Protein AF-A0AAN4WQL7-F1 (afdb_monomer_lite)

Secondary structure (DSSP, 8-state):
---------S-PPPPGGGSPPPPSSHHHHHHHHHHHHHHHHHTTPPPPPPPPPPS---SS-TTSSSHHHHHHHHHHHHHHHHHHHHHHHHHTS----------------

Structure (mmCIF, N/CA/C/O backbone):
data_AF-A0AAN4WQL7-F1
#
_entry.id   AF-A0AAN4WQL7-F1
#
loop_
_atom_site.group_PDB
_atom_site.id
_atom_site.type_symbol
_atom_site.label_atom_id
_atom_site.label_alt_id
_atom_site.label_comp_id
_atom_site.label_asym_id
_atom_site.label_entity_id
_atom_site.label_seq_id
_atom_site.pdbx_PDB_ins_code
_atom_site.Cartn_x
_atom_site.Cartn_y
_atom_site.Cartn_z
_atom_site.occupancy
_atom_site.B_iso_or_equiv
_atom_site.auth_seq_id
_atom_site.auth_comp_id
_atom_site.auth_asym_id
_atom_site.auth_atom_id
_atom_site.pdbx_PDB_model_num
ATOM 1 N N . MET A 1 1 ? -17.513 -22.811 2.251 1.00 51.91 1 MET A N 1
ATOM 2 C CA . MET A 1 1 ? -16.105 -22.614 2.660 1.00 51.91 1 MET A CA 1
ATOM 3 C C . MET A 1 1 ? -15.939 -21.161 3.072 1.00 51.91 1 MET A C 1
ATOM 5 O O . MET A 1 1 ? -15.367 -20.360 2.349 1.00 51.91 1 MET A O 1
ATOM 9 N N . THR A 1 2 ? -16.569 -20.814 4.190 1.00 34.72 2 THR A N 1
ATOM 10 C CA . THR A 1 2 ? -16.637 -19.460 4.743 1.00 34.72 2 THR A CA 1
ATOM 11 C C . THR A 1 2 ? -15.378 -19.256 5.574 1.00 34.72 2 THR A C 1
ATOM 13 O O . THR A 1 2 ? -15.124 -20.037 6.486 1.00 34.72 2 THR A O 1
ATOM 16 N N . GLN A 1 3 ? -14.549 -18.280 5.214 1.00 44.94 3 GLN A N 1
ATOM 17 C CA . GLN A 1 3 ? -13.332 -17.974 5.953 1.00 44.94 3 GLN A CA 1
ATOM 18 C C . GLN A 1 3 ? -13.714 -17.295 7.268 1.00 44.94 3 GLN A C 1
ATOM 20 O O . GLN A 1 3 ? -14.193 -16.163 7.280 1.00 44.94 3 GLN A O 1
ATOM 25 N N . GLU A 1 4 ? -13.549 -18.025 8.366 1.00 39.28 4 GLU A N 1
ATOM 26 C CA . GLU A 1 4 ? -13.819 -17.536 9.709 1.00 39.28 4 GLU A CA 1
ATOM 27 C C . GLU A 1 4 ? -12.794 -16.458 10.067 1.00 39.28 4 GLU A C 1
ATOM 29 O O . GLU A 1 4 ? -11.587 -16.698 10.154 1.00 39.28 4 GLU A O 1
ATOM 34 N N . ALA A 1 5 ? -13.306 -15.239 10.222 1.00 47.25 5 ALA A N 1
ATOM 35 C CA . ALA A 1 5 ? -12.589 -14.084 10.716 1.00 47.25 5 ALA A CA 1
ATOM 36 C C . ALA A 1 5 ? -12.092 -14.374 12.137 1.00 47.25 5 ALA A C 1
ATOM 38 O O . ALA A 1 5 ? -12.825 -14.234 13.115 1.00 47.25 5 ALA A O 1
ATOM 39 N N . ALA A 1 6 ? -10.830 -14.782 12.253 1.00 42.22 6 ALA A N 1
ATOM 40 C CA . ALA A 1 6 ? -10.137 -14.803 13.526 1.00 42.22 6 ALA A CA 1
ATOM 41 C C . ALA A 1 6 ? -9.968 -13.353 13.994 1.00 42.22 6 ALA A C 1
ATOM 43 O O . ALA A 1 6 ? -9.012 -12.669 13.624 1.00 42.22 6 ALA A O 1
ATOM 44 N N . ALA A 1 7 ? -10.925 -12.893 14.799 1.00 41.88 7 ALA 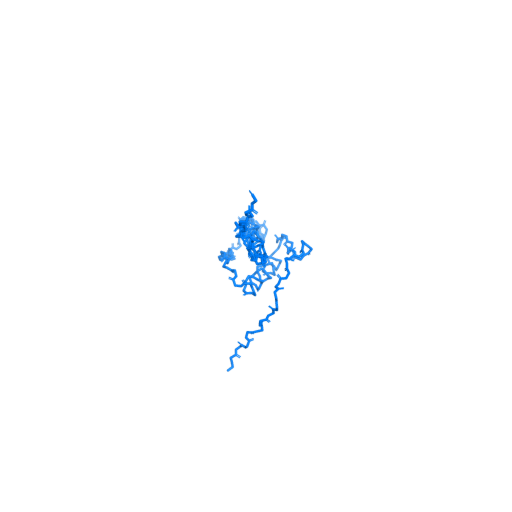A N 1
ATOM 45 C CA . ALA A 1 7 ? -10.808 -11.714 15.637 1.00 41.88 7 ALA A CA 1
ATOM 46 C C . ALA A 1 7 ? -9.615 -11.917 16.582 1.00 41.88 7 ALA A C 1
ATOM 48 O O . ALA A 1 7 ? -9.736 -12.435 17.692 1.00 41.88 7 ALA A O 1
ATOM 49 N N . ARG A 1 8 ? -8.420 -11.574 16.097 1.00 46.81 8 ARG A N 1
ATOM 50 C CA . ARG A 1 8 ? -7.216 -11.479 16.916 1.00 46.81 8 ARG A CA 1
ATOM 51 C C . ARG A 1 8 ? -7.426 -10.256 17.813 1.00 46.81 8 ARG A C 1
ATOM 53 O O . ARG A 1 8 ? -7.782 -9.199 17.303 1.00 46.81 8 ARG A O 1
ATOM 60 N N . GLY A 1 9 ? -7.296 -10.450 19.128 1.00 47.59 9 GLY A N 1
ATOM 61 C CA . GLY A 1 9 ? -7.600 -9.462 20.175 1.00 47.59 9 GLY A CA 1
ATOM 62 C C . GLY A 1 9 ? -6.911 -8.099 20.003 1.00 47.59 9 GLY A C 1
ATOM 63 O O . GLY A 1 9 ? -6.140 -7.923 19.060 1.00 47.59 9 GLY A O 1
ATOM 64 N N . PRO A 1 10 ? -7.174 -7.126 20.902 1.00 51.09 10 PRO A N 1
ATOM 65 C CA . PRO A 1 10 ? -6.754 -5.737 20.724 1.00 51.09 10 PRO A CA 1
ATOM 66 C C . PRO A 1 10 ? -5.257 -5.673 20.430 1.00 51.09 10 PRO A C 1
ATOM 68 O O . PRO A 1 10 ? -4.413 -5.984 21.271 1.00 51.09 10 PRO A O 1
ATOM 71 N N . ALA A 1 11 ? -4.955 -5.346 19.174 1.00 52.34 11 ALA A N 1
ATOM 72 C CA . ALA A 1 11 ? -3.610 -5.342 18.650 1.00 52.34 11 ALA A CA 1
ATOM 73 C C . ALA A 1 11 ? -2.830 -4.239 19.361 1.00 52.34 11 ALA A C 1
ATOM 75 O O . ALA A 1 11 ? -3.073 -3.054 19.136 1.00 52.34 11 ALA A O 1
ATOM 76 N N . ALA A 1 12 ? -1.888 -4.641 20.211 1.00 52.50 12 ALA A N 1
ATOM 77 C CA . ALA A 1 12 ? -0.908 -3.740 20.791 1.00 52.50 12 ALA A CA 1
ATOM 78 C C . ALA A 1 12 ? -0.252 -2.873 19.688 1.00 52.50 12 ALA A C 1
ATOM 80 O O . ALA A 1 12 ? -0.140 -3.314 18.528 1.00 52.50 12 ALA A O 1
ATOM 81 N N . PRO A 1 13 ? 0.174 -1.634 20.005 1.00 53.84 13 PRO A N 1
ATOM 82 C CA . PRO A 1 13 ? 0.938 -0.815 19.068 1.00 53.84 13 PRO A CA 1
ATOM 83 C C . PRO A 1 13 ? 2.118 -1.629 18.525 1.00 53.84 13 PRO A C 1
ATOM 85 O O . PRO A 1 13 ? 2.739 -2.397 19.259 1.00 53.84 13 PRO A O 1
ATOM 88 N N . LEU A 1 14 ? 2.374 -1.523 17.216 1.00 52.84 14 LEU A N 1
ATOM 89 C CA . LEU A 1 14 ? 3.443 -2.302 16.592 1.00 52.84 14 LEU A CA 1
ATOM 90 C C . LEU A 1 14 ? 4.771 -1.906 17.251 1.00 52.84 14 LEU A C 1
ATOM 92 O O . LEU A 1 14 ? 5.093 -0.713 17.250 1.00 52.84 14 LEU A O 1
ATOM 96 N N . PRO A 1 15 ? 5.553 -2.853 17.797 1.00 56.31 15 PRO A N 1
ATOM 97 C CA . PRO A 1 15 ? 6.912 -2.539 18.201 1.00 56.31 15 PRO A CA 1
ATOM 98 C C . PRO A 1 15 ? 7.686 -2.094 16.957 1.00 56.31 15 PRO A C 1
ATOM 100 O O . PRO A 1 15 ? 7.542 -2.681 15.882 1.00 56.31 15 PRO A O 1
ATOM 103 N N . PHE A 1 16 ? 8.526 -1.065 17.092 1.00 52.94 16 PHE A N 1
ATOM 104 C CA . PHE A 1 16 ? 9.320 -0.528 15.977 1.00 52.94 16 PHE A CA 1
ATOM 105 C C . PHE A 1 16 ? 10.177 -1.606 15.277 1.00 52.94 16 PHE A C 1
ATOM 107 O O . PHE A 1 16 ? 10.513 -1.462 14.105 1.00 52.94 16 PHE A O 1
ATOM 114 N N . ALA A 1 17 ? 10.496 -2.694 15.990 1.00 52.22 17 ALA A N 1
ATOM 115 C CA . ALA A 1 17 ? 11.270 -3.835 15.511 1.00 52.22 17 ALA A CA 1
ATOM 116 C C . ALA A 1 17 ? 10.580 -4.642 14.394 1.00 52.22 17 ALA A C 1
ATOM 118 O O . ALA A 1 17 ?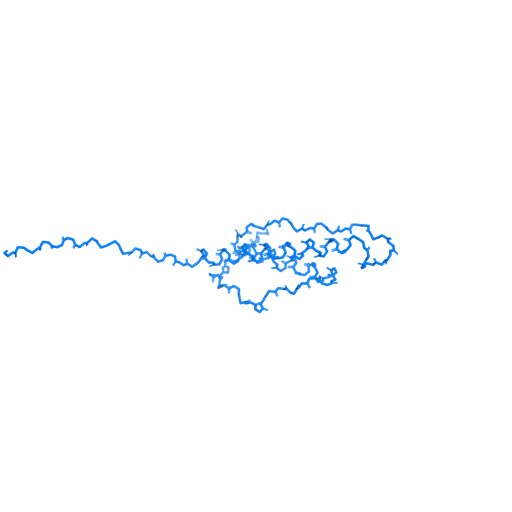 11.248 -5.358 13.659 1.00 52.22 17 ALA A O 1
ATOM 119 N N . GLU A 1 18 ? 9.261 -4.510 14.238 1.00 62.94 18 GLU A N 1
ATOM 120 C CA . GLU A 1 18 ? 8.472 -5.277 13.269 1.00 62.94 18 GLU A CA 1
ATOM 121 C C . GLU A 1 18 ? 8.194 -4.484 11.970 1.00 62.94 18 GLU A C 1
ATOM 123 O O . GLU A 1 18 ? 7.420 -4.892 11.096 1.00 62.94 18 GLU A O 1
ATOM 128 N N . VAL A 1 19 ? 8.785 -3.298 11.833 1.00 67.00 19 VAL A N 1
ATOM 129 C CA . VAL A 1 19 ? 8.646 -2.488 10.626 1.00 67.00 19 VAL A CA 1
ATOM 130 C C . VAL A 1 19 ? 9.466 -3.143 9.506 1.00 67.00 19 VAL A C 1
ATOM 132 O O . VAL A 1 19 ? 10.689 -3.220 9.634 1.00 67.00 19 VAL A O 1
ATOM 135 N N . PRO A 1 20 ? 8.842 -3.604 8.403 1.00 71.88 20 PRO A N 1
ATOM 136 C CA . PRO A 1 20 ? 9.591 -4.217 7.316 1.00 71.88 20 PRO A CA 1
ATOM 137 C C . PRO A 1 20 ? 10.600 -3.217 6.744 1.00 71.88 20 PRO A C 1
ATOM 139 O O . PRO A 1 20 ? 10.302 -2.024 6.580 1.00 71.88 20 PRO A O 1
ATOM 142 N N . ALA A 1 21 ? 11.806 -3.722 6.486 1.00 74.81 21 ALA A N 1
ATOM 143 C CA . ALA A 1 21 ? 12.912 -2.957 5.936 1.00 74.81 21 ALA A CA 1
ATOM 144 C C . ALA A 1 21 ? 12.531 -2.323 4.587 1.00 74.81 21 ALA A C 1
ATOM 146 O O . ALA A 1 21 ? 11.651 -2.835 3.888 1.00 74.81 21 ALA A O 1
ATOM 147 N N . PRO A 1 22 ? 13.172 -1.203 4.219 1.00 70.12 22 PRO A N 1
ATOM 148 C CA . PRO A 1 22 ? 12.991 -0.628 2.900 1.00 70.12 22 PRO A CA 1
ATOM 149 C C . PRO A 1 22 ? 13.336 -1.638 1.804 1.00 70.12 22 PRO A C 1
ATOM 151 O O . PRO A 1 22 ? 14.326 -2.361 1.906 1.00 70.12 22 PRO A O 1
ATOM 154 N N . ALA A 1 23 ? 12.513 -1.688 0.762 1.00 71.94 23 ALA A N 1
ATOM 155 C CA . ALA A 1 23 ? 12.708 -2.633 -0.324 1.00 71.94 23 ALA A CA 1
ATOM 156 C C . ALA A 1 23 ? 13.929 -2.250 -1.172 1.00 71.94 23 ALA A C 1
ATOM 158 O O . ALA A 1 23 ? 13.944 -1.182 -1.781 1.00 71.94 23 ALA A O 1
ATOM 159 N N . ALA A 1 24 ? 14.935 -3.126 -1.207 1.00 70.75 24 ALA A N 1
ATOM 160 C CA . ALA A 1 24 ? 16.118 -2.993 -2.064 1.00 70.75 24 ALA A CA 1
ATOM 161 C C . ALA A 1 24 ? 16.019 -3.845 -3.346 1.00 70.75 24 ALA A C 1
ATOM 163 O O . ALA A 1 24 ? 16.812 -3.684 -4.270 1.00 70.75 24 ALA A O 1
ATOM 164 N N . ASP A 1 25 ? 15.042 -4.750 -3.394 1.00 77.31 25 ASP A N 1
ATOM 165 C CA . ASP A 1 25 ? 14.792 -5.686 -4.480 1.00 77.31 25 ASP A CA 1
ATOM 166 C C . ASP A 1 25 ? 13.293 -6.011 -4.573 1.00 77.31 25 ASP A C 1
ATOM 168 O O . ASP A 1 25 ? 12.500 -5.722 -3.671 1.00 77.31 25 ASP A O 1
ATOM 172 N N . LEU A 1 26 ? 12.891 -6.607 -5.693 1.00 79.31 26 LEU A N 1
ATOM 173 C CA . LEU A 1 26 ? 11.497 -6.925 -5.989 1.00 79.31 26 LEU A CA 1
ATOM 174 C C . LEU A 1 26 ? 10.879 -7.959 -5.023 1.00 79.31 26 LEU A C 1
ATOM 176 O O . LEU A 1 26 ? 9.774 -7.704 -4.535 1.00 79.31 26 LEU A O 1
ATOM 180 N N . PRO A 1 27 ? 11.540 -9.087 -4.692 1.00 82.56 27 PRO A N 1
ATOM 181 C CA . PRO A 1 27 ? 11.078 -9.974 -3.623 1.00 82.56 27 PRO A CA 1
ATOM 182 C C . PRO A 1 27 ? 10.858 -9.253 -2.285 1.00 82.56 27 PRO A C 1
ATOM 184 O O . PRO A 1 27 ? 9.808 -9.429 -1.662 1.00 82.56 27 PRO A O 1
ATOM 187 N N . GLY A 1 28 ? 11.796 -8.396 -1.877 1.00 83.62 28 GLY A N 1
ATOM 188 C CA . GLY A 1 28 ? 11.694 -7.574 -0.674 1.00 83.62 28 GLY A CA 1
ATOM 189 C C . GLY A 1 28 ? 10.514 -6.601 -0.717 1.00 83.62 28 GLY A C 1
ATOM 190 O O . GLY A 1 28 ? 9.760 -6.509 0.252 1.00 83.62 28 GLY A O 1
ATOM 191 N N . ALA A 1 29 ? 10.286 -5.933 -1.854 1.00 85.31 29 ALA A N 1
ATOM 192 C CA . ALA A 1 29 ? 9.143 -5.038 -2.056 1.00 85.31 29 ALA A CA 1
ATOM 193 C C . ALA A 1 29 ? 7.807 -5.770 -1.900 1.00 85.31 29 ALA A C 1
ATOM 195 O O . ALA A 1 29 ? 6.929 -5.317 -1.166 1.00 85.31 29 ALA A O 1
ATOM 196 N N . ARG A 1 30 ? 7.673 -6.941 -2.533 1.00 86.31 30 ARG A N 1
ATOM 197 C CA . ARG A 1 30 ? 6.467 -7.773 -2.439 1.00 86.31 30 ARG A CA 1
ATOM 198 C C . ARG A 1 30 ? 6.206 -8.237 -1.009 1.00 86.31 30 ARG A C 1
ATOM 200 O O . ARG A 1 30 ? 5.080 -8.118 -0.530 1.00 86.31 30 ARG A O 1
ATOM 207 N N . ALA A 1 31 ? 7.239 -8.727 -0.321 1.00 87.69 31 ALA A N 1
ATOM 208 C CA . ALA A 1 31 ? 7.125 -9.172 1.066 1.00 87.69 31 ALA A CA 1
ATOM 209 C C . ALA A 1 31 ? 6.721 -8.019 2.000 1.00 87.69 31 ALA A C 1
ATOM 211 O O . ALA A 1 31 ? 5.847 -8.180 2.857 1.00 87.69 31 ALA A O 1
ATOM 212 N N . MET A 1 32 ? 7.307 -6.836 1.797 1.00 89.69 32 MET A N 1
ATOM 213 C CA . MET A 1 32 ? 6.965 -5.618 2.529 1.00 89.69 32 MET A CA 1
ATOM 214 C C . MET A 1 32 ? 5.497 -5.222 2.320 1.00 89.69 32 MET A C 1
ATOM 216 O O . MET A 1 32 ? 4.795 -4.956 3.298 1.00 89.69 32 MET A O 1
ATOM 220 N N . PHE A 1 33 ? 5.020 -5.203 1.070 1.00 89.50 33 PHE A N 1
ATOM 221 C CA . PHE A 1 33 ? 3.628 -4.878 0.752 1.00 89.50 33 PHE A CA 1
ATOM 222 C C . PHE A 1 33 ? 2.654 -5.868 1.382 1.00 89.50 33 PHE A C 1
ATOM 224 O O . PHE A 1 33 ? 1.726 -5.440 2.067 1.00 89.50 33 PHE A O 1
ATOM 231 N N . ALA A 1 34 ? 2.888 -7.172 1.210 1.00 89.06 34 ALA A N 1
ATOM 232 C CA . ALA A 1 34 ? 2.043 -8.215 1.785 1.00 89.06 34 ALA A CA 1
ATOM 233 C C . ALA A 1 34 ? 1.928 -8.063 3.308 1.00 89.06 34 ALA A C 1
ATOM 235 O O . ALA A 1 34 ? 0.825 -7.983 3.844 1.00 89.06 34 ALA A O 1
ATOM 236 N N . THR A 1 35 ? 3.064 -7.886 3.988 1.00 89.00 35 THR A N 1
ATOM 237 C CA . THR A 1 35 ? 3.113 -7.711 5.446 1.00 89.00 35 THR A CA 1
ATOM 238 C C . THR A 1 35 ? 2.289 -6.506 5.918 1.00 89.00 35 THR A C 1
ATOM 240 O O . THR A 1 35 ? 1.567 -6.586 6.913 1.00 89.00 35 THR A O 1
ATOM 243 N N . LEU A 1 36 ? 2.387 -5.366 5.227 1.00 88.25 36 LEU A N 1
ATOM 244 C CA . LEU A 1 36 ? 1.655 -4.153 5.603 1.00 88.25 36 LEU A CA 1
ATOM 245 C C . LEU A 1 36 ? 0.156 -4.256 5.296 1.00 88.25 36 LEU A C 1
ATOM 247 O O . LEU A 1 36 ? -0.657 -3.831 6.119 1.00 88.25 36 LEU A O 1
ATOM 251 N N . ILE A 1 37 ? -0.214 -4.869 4.169 1.00 89.12 37 ILE A N 1
ATOM 252 C CA . ILE A 1 37 ? -1.612 -5.111 3.789 1.00 89.12 37 ILE A CA 1
ATOM 253 C C . ILE A 1 37 ? -2.287 -6.060 4.781 1.00 89.12 37 ILE A C 1
ATOM 255 O O . ILE A 1 37 ? -3.374 -5.754 5.267 1.00 89.12 37 ILE A O 1
ATOM 259 N N . GLU A 1 38 ? -1.643 -7.171 5.141 1.00 87.88 38 GLU A N 1
ATOM 260 C CA . GLU A 1 38 ? -2.176 -8.123 6.123 1.00 87.88 38 GLU A CA 1
ATOM 261 C C . GLU A 1 38 ? -2.434 -7.456 7.479 1.00 87.88 38 GLU A C 1
ATOM 263 O O . GLU A 1 38 ? -3.469 -7.678 8.113 1.00 87.88 38 GLU A O 1
ATOM 268 N N . ARG A 1 39 ? -1.522 -6.584 7.921 1.00 84.88 39 ARG A N 1
ATOM 269 C CA . ARG A 1 39 ? -1.674 -5.845 9.182 1.00 84.88 39 ARG A CA 1
ATOM 270 C C . ARG A 1 39 ? -2.785 -4.814 9.128 1.00 84.88 39 ARG A C 1
ATOM 272 O O . ARG A 1 39 ? -3.518 -4.666 10.104 1.00 84.88 39 ARG A O 1
ATOM 279 N N . ALA A 1 40 ? -2.906 -4.105 8.014 1.00 87.25 40 ALA A N 1
ATOM 280 C CA . ALA A 1 40 ? -3.991 -3.162 7.816 1.00 87.25 40 ALA A CA 1
ATOM 281 C C . ALA A 1 40 ? -5.345 -3.870 7.795 1.00 87.25 40 ALA A C 1
ATOM 283 O O . ALA A 1 40 ? -6.256 -3.437 8.496 1.00 87.25 40 ALA A O 1
ATOM 284 N N . ALA A 1 41 ? -5.445 -5.011 7.109 1.00 86.44 41 ALA A N 1
ATOM 285 C CA . ALA A 1 41 ? -6.640 -5.846 7.112 1.00 86.44 41 ALA A CA 1
ATOM 286 C C . ALA A 1 41 ? -6.996 -6.323 8.530 1.00 86.44 41 ALA A C 1
ATOM 288 O O . ALA A 1 41 ? -8.143 -6.190 8.951 1.00 86.44 41 ALA A O 1
ATOM 289 N N . ALA A 1 42 ? -6.010 -6.782 9.310 1.00 84.19 42 ALA A N 1
ATOM 290 C CA . ALA A 1 42 ? -6.218 -7.206 10.697 1.00 84.19 42 ALA A CA 1
ATOM 291 C C . ALA A 1 42 ? -6.713 -6.079 11.623 1.00 84.19 42 ALA A C 1
ATOM 293 O O . ALA A 1 42 ? -7.310 -6.353 12.661 1.00 84.19 42 ALA A O 1
ATOM 294 N N . ARG A 1 43 ? -6.457 -4.817 11.264 1.00 81.94 43 ARG A N 1
ATOM 295 C CA . ARG A 1 43 ? -6.849 -3.623 12.029 1.00 81.94 43 ARG A CA 1
ATOM 296 C C . ARG A 1 43 ? -7.997 -2.845 11.382 1.00 81.94 43 ARG A C 1
ATOM 298 O O . ARG A 1 43 ? -8.336 -1.775 11.875 1.00 81.94 43 ARG A O 1
ATOM 305 N N . ALA A 1 44 ? -8.557 -3.355 10.282 1.00 86.75 44 ALA A N 1
ATOM 306 C CA . ALA A 1 44 ? -9.531 -2.660 9.441 1.00 86.75 44 ALA A CA 1
ATOM 307 C C . ALA A 1 44 ? -9.099 -1.229 9.040 1.00 86.75 44 ALA A C 1
ATOM 309 O O . ALA A 1 44 ? -9.921 -0.320 8.939 1.00 86.75 44 ALA A O 1
ATOM 310 N N . VAL A 1 45 ? -7.799 -1.023 8.810 1.00 86.25 45 VAL A N 1
ATOM 311 C CA . VAL A 1 45 ? -7.232 0.256 8.363 1.00 86.25 45 VAL A CA 1
ATOM 312 C C . VAL A 1 45 ? -7.238 0.297 6.841 1.00 86.25 45 VAL A C 1
ATOM 314 O O . VAL A 1 45 ? -6.725 -0.609 6.186 1.00 86.25 45 VAL A O 1
ATOM 317 N N . ALA A 1 46 ? -7.789 1.362 6.266 1.00 87.38 46 ALA A N 1
ATOM 318 C CA . ALA A 1 46 ? -7.712 1.590 4.831 1.00 87.38 46 ALA A CA 1
ATOM 319 C C . ALA A 1 46 ? -6.314 2.108 4.458 1.00 87.38 46 ALA A C 1
ATOM 321 O O . ALA A 1 46 ? -5.914 3.187 4.892 1.00 87.38 46 ALA A O 1
ATOM 322 N N . LEU A 1 47 ? -5.581 1.346 3.644 1.00 86.75 47 LEU A N 1
ATOM 323 C CA . LEU A 1 47 ? -4.323 1.786 3.039 1.00 86.75 47 LEU A CA 1
ATOM 324 C C . LEU A 1 47 ? -4.549 2.243 1.600 1.00 86.75 47 LEU A C 1
ATOM 326 O O . LEU A 1 47 ? -5.436 1.738 0.906 1.00 86.75 47 LEU A O 1
ATOM 330 N N . ARG A 1 48 ? -3.697 3.155 1.119 1.00 87.62 48 ARG A N 1
ATOM 331 C CA . ARG A 1 48 ? -3.616 3.442 -0.318 1.00 87.62 48 ARG A CA 1
ATOM 332 C C . ARG A 1 48 ? -3.225 2.174 -1.089 1.00 87.62 48 ARG A C 1
ATOM 334 O O . ARG A 1 48 ? -2.500 1.338 -0.544 1.00 87.62 48 ARG A O 1
ATOM 341 N N . PRO A 1 49 ? -3.663 2.014 -2.348 1.00 84.44 49 PRO A N 1
ATOM 342 C CA . PRO A 1 49 ? -3.219 0.896 -3.169 1.00 84.44 49 PRO A CA 1
ATOM 343 C C . PRO A 1 49 ? -1.688 0.936 -3.337 1.00 84.44 49 PRO A C 1
ATOM 345 O O . PRO A 1 49 ? -1.134 2.026 -3.520 1.00 84.44 49 PRO A O 1
ATOM 348 N N . PRO A 1 50 ? -0.993 -0.214 -3.250 1.00 86.12 50 PRO A N 1
ATOM 349 C CA . PRO A 1 50 ? 0.447 -0.267 -3.465 1.00 86.12 50 PRO A CA 1
ATOM 350 C C . PRO A 1 50 ? 0.792 0.119 -4.913 1.00 86.12 50 PRO A C 1
ATOM 352 O O . PRO A 1 50 ? -0.030 -0.079 -5.816 1.00 86.12 50 PRO A O 1
ATOM 355 N N . PRO A 1 51 ? 1.996 0.664 -5.160 1.00 83.94 51 PRO A N 1
ATOM 356 C CA . PRO A 1 51 ? 2.432 0.985 -6.513 1.00 83.94 51 PRO A CA 1
ATOM 357 C C . PRO A 1 51 ? 2.476 -0.282 -7.375 1.00 83.94 51 PRO A C 1
ATOM 359 O O . PRO A 1 51 ? 2.964 -1.327 -6.942 1.00 83.94 51 PRO A O 1
ATOM 362 N N . ALA A 1 52 ? 1.957 -0.186 -8.602 1.00 79.69 52 ALA A N 1
ATOM 363 C CA . ALA A 1 52 ? 1.966 -1.295 -9.546 1.00 79.69 52 ALA A CA 1
ATOM 364 C C . ALA A 1 52 ? 3.399 -1.627 -9.979 1.00 79.69 52 ALA A C 1
ATOM 366 O O . ALA A 1 52 ? 4.209 -0.732 -10.234 1.00 79.69 52 ALA A O 1
ATOM 367 N N . GLU A 1 53 ? 3.700 -2.920 -10.081 1.00 80.00 53 GLU A N 1
ATOM 368 C CA . GLU A 1 53 ? 5.003 -3.370 -10.555 1.00 80.00 53 GLU A CA 1
ATOM 369 C C . GLU A 1 53 ? 5.194 -2.992 -12.027 1.00 80.00 53 GLU A C 1
ATOM 371 O O . GLU A 1 53 ? 4.309 -3.245 -12.853 1.00 80.00 53 GLU A O 1
ATOM 376 N N . PRO A 1 54 ? 6.340 -2.398 -12.390 1.00 72.62 54 PRO A N 1
ATOM 377 C CA . PRO A 1 54 ? 6.597 -2.057 -13.773 1.00 72.62 54 PRO A CA 1
ATOM 378 C C . PRO A 1 54 ? 6.773 -3.327 -14.612 1.00 72.62 54 PRO A C 1
ATOM 380 O O . PRO A 1 54 ? 7.569 -4.208 -14.295 1.00 72.62 54 PRO A O 1
ATOM 383 N N . THR A 1 55 ? 6.045 -3.408 -15.723 1.00 70.12 55 THR A N 1
ATOM 384 C CA . THR A 1 55 ? 6.044 -4.576 -16.620 1.00 70.12 55 THR A CA 1
ATOM 385 C C . THR A 1 55 ? 7.176 -4.561 -17.648 1.00 70.12 55 THR A C 1
ATOM 387 O O . THR A 1 55 ? 7.434 -5.570 -18.300 1.00 70.12 55 THR A O 1
ATOM 390 N N . THR A 1 56 ? 7.872 -3.433 -17.805 1.00 65.62 56 THR A N 1
ATOM 391 C CA . THR A 1 56 ? 8.953 -3.259 -18.780 1.00 65.62 56 THR A CA 1
ATOM 392 C C . THR A 1 56 ? 10.269 -2.952 -18.081 1.00 65.62 56 THR A C 1
ATOM 394 O O . THR A 1 56 ? 10.482 -1.842 -17.602 1.00 65.62 56 THR A O 1
ATOM 397 N N . CYS A 1 57 ? 11.191 -3.912 -18.071 1.00 65.38 57 CYS A N 1
ATOM 398 C CA . CYS A 1 57 ? 12.589 -3.638 -17.759 1.00 65.38 57 CYS A CA 1
ATOM 399 C C . CYS A 1 57 ? 13.246 -2.991 -18.988 1.00 65.38 57 CYS A C 1
ATOM 401 O O . CYS A 1 57 ? 13.237 -3.569 -20.071 1.00 65.38 57 CYS A O 1
ATOM 403 N N . CYS A 1 58 ? 13.840 -1.807 -18.839 1.00 61.62 58 CYS A N 1
ATOM 404 C CA . CYS A 1 58 ? 14.426 -1.019 -19.935 1.00 61.62 58 CYS A CA 1
ATOM 405 C C . CYS A 1 58 ? 15.714 -1.627 -20.538 1.00 61.62 58 CYS A C 1
ATOM 407 O O . CYS A 1 58 ? 16.498 -0.918 -21.166 1.00 61.62 58 CYS A O 1
ATOM 409 N N . GLY A 1 59 ? 15.993 -2.912 -20.295 1.00 58.03 59 GLY A N 1
ATOM 410 C CA . GLY A 1 59 ? 17.165 -3.633 -20.804 1.00 58.03 59 GLY A CA 1
ATOM 411 C C . GLY A 1 59 ? 18.509 -3.212 -20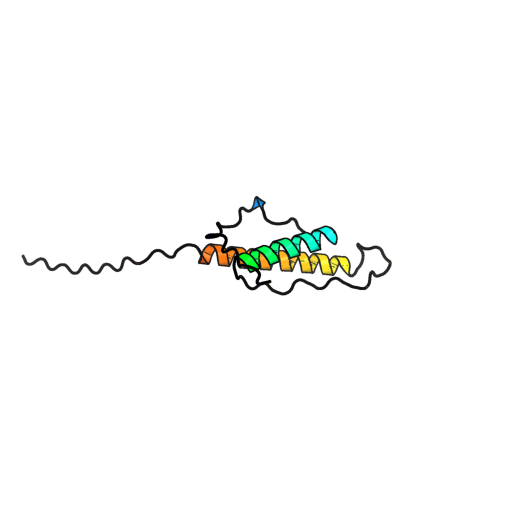.196 1.00 58.03 59 GLY A C 1
ATOM 412 O O . GLY A 1 59 ? 19.512 -3.873 -20.432 1.00 58.03 59 GLY A O 1
ATOM 413 N N . ARG A 1 60 ? 18.548 -2.156 -19.371 1.00 59.44 60 ARG A N 1
ATOM 414 C CA . ARG A 1 60 ? 19.755 -1.642 -18.693 1.00 59.44 60 ARG A CA 1
ATOM 415 C C . ARG A 1 60 ? 20.063 -2.336 -17.355 1.00 59.44 60 ARG A C 1
ATOM 417 O O . ARG A 1 60 ? 20.921 -1.880 -16.609 1.00 59.44 60 ARG A O 1
ATOM 424 N N . GLY A 1 61 ? 19.358 -3.432 -17.072 1.00 58.41 61 GLY A N 1
ATOM 425 C CA . GLY A 1 61 ? 19.361 -4.155 -15.802 1.00 58.41 61 GLY A CA 1
ATOM 426 C C . GLY A 1 61 ? 18.100 -3.885 -14.977 1.00 58.41 61 GLY A C 1
ATOM 427 O O . GLY A 1 61 ? 17.471 -2.833 -15.099 1.00 58.41 61 GLY A O 1
ATOM 428 N N . CYS A 1 62 ? 17.739 -4.829 -14.104 1.00 60.34 62 CYS A N 1
ATOM 429 C CA . CYS A 1 62 ? 16.590 -4.716 -13.192 1.00 60.34 62 CYS A CA 1
ATOM 430 C C . CYS A 1 62 ? 16.750 -3.614 -12.125 1.00 60.34 62 CYS A C 1
ATOM 432 O O . CYS A 1 62 ? 15.854 -3.416 -11.319 1.00 60.34 62 CYS A O 1
ATOM 434 N N . ASN A 1 63 ? 17.870 -2.887 -12.146 1.00 57.75 63 ASN A N 1
ATOM 435 C CA . ASN A 1 63 ? 18.187 -1.774 -11.251 1.00 57.75 63 ASN A CA 1
ATOM 436 C C . ASN A 1 63 ? 18.343 -0.4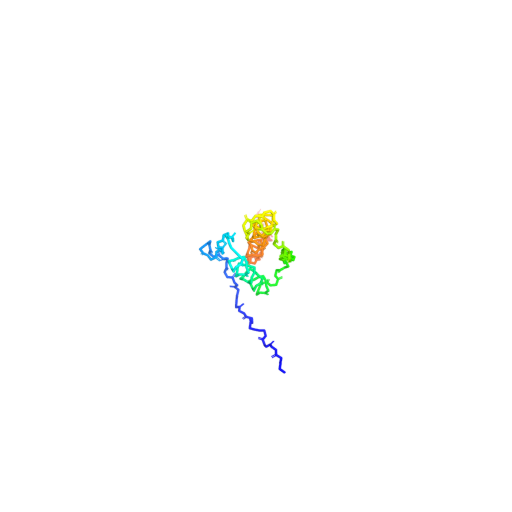45 -12.026 1.00 57.75 63 ASN A C 1
ATOM 438 O O . ASN A 1 63 ? 19.045 0.454 -11.587 1.00 57.75 63 ASN A O 1
ATOM 442 N N . GLY A 1 64 ? 17.755 -0.330 -13.230 1.00 61.25 64 GLY A N 1
ATOM 443 C CA . GLY A 1 64 ? 17.929 0.837 -14.103 1.00 61.25 64 GLY A CA 1
ATOM 444 C C . GLY A 1 64 ? 16.632 1.376 -14.714 1.00 61.25 64 GLY A C 1
ATOM 445 O O . GLY A 1 64 ? 16.022 0.728 -15.563 1.00 61.25 64 GLY A O 1
ATOM 446 N N . CYS A 1 65 ? 16.297 2.617 -14.344 1.00 70.81 65 CYS A N 1
ATOM 447 C CA . CYS A 1 65 ? 15.307 3.569 -14.888 1.00 70.81 65 CYS A CA 1
ATOM 448 C C . CYS A 1 65 ? 13.839 3.495 -14.423 1.00 70.81 65 CYS A C 1
ATOM 450 O O . CYS A 1 65 ? 13.321 4.525 -14.007 1.00 70.81 65 CYS A O 1
ATOM 452 N N . VAL A 1 66 ? 13.153 2.350 -14.453 1.00 77.00 66 VAL A N 1
ATOM 453 C CA . VAL A 1 66 ? 11.762 2.269 -13.931 1.00 77.00 66 VAL A CA 1
ATOM 454 C C . VAL A 1 66 ? 11.709 1.734 -12.501 1.00 77.00 66 VAL A C 1
ATOM 456 O O . VAL A 1 66 ? 10.876 2.144 -11.695 1.00 77.00 66 VAL A O 1
ATOM 459 N N . TRP A 1 67 ? 12.654 0.853 -12.178 1.00 78.50 67 TRP A N 1
ATOM 460 C CA . TRP A 1 67 ? 12.756 0.209 -10.878 1.00 78.50 67 TRP A CA 1
ATOM 4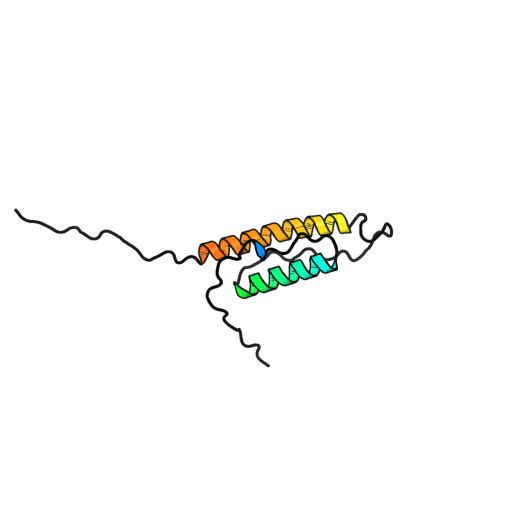61 C C . TRP A 1 67 ? 13.128 1.195 -9.774 1.00 78.50 67 TRP A C 1
ATOM 463 O O . TRP A 1 67 ? 12.536 1.139 -8.710 1.00 78.50 67 TRP A O 1
ATOM 473 N N . GLU A 1 68 ? 13.986 2.178 -10.055 1.00 79.56 68 GLU A N 1
ATOM 474 C CA . GLU A 1 68 ? 14.304 3.270 -9.119 1.00 79.56 68 GLU A CA 1
ATOM 475 C C . GLU A 1 68 ? 13.058 4.077 -8.727 1.00 79.56 68 GLU A C 1
ATOM 477 O O . GLU A 1 68 ? 12.806 4.321 -7.548 1.00 79.56 68 GLU A O 1
ATOM 482 N N . GLY A 1 69 ? 12.228 4.442 -9.713 1.00 82.88 69 GLY A N 1
ATOM 483 C CA . GLY A 1 69 ? 10.962 5.134 -9.468 1.00 82.88 69 GLY A CA 1
ATOM 484 C C . GLY A 1 69 ? 9.963 4.263 -8.707 1.00 82.88 69 GLY A C 1
ATOM 485 O O . GLY A 1 69 ? 9.276 4.752 -7.813 1.00 82.88 69 GLY A O 1
ATOM 486 N N . PHE A 1 70 ? 9.921 2.964 -9.012 1.00 85.62 70 PHE A N 1
ATOM 487 C CA . PHE A 1 70 ? 9.106 1.997 -8.283 1.00 85.62 70 PHE A CA 1
ATOM 488 C C . PHE A 1 70 ? 9.561 1.839 -6.827 1.00 85.62 70 PHE A C 1
ATOM 490 O O . PHE A 1 70 ? 8.725 1.920 -5.934 1.00 85.62 70 PHE A O 1
ATOM 497 N N . TYR A 1 71 ? 10.859 1.669 -6.561 1.00 85.19 71 TYR A N 1
ATOM 498 C CA . TYR A 1 71 ? 11.381 1.545 -5.201 1.00 85.19 71 TYR A CA 1
ATOM 499 C C . TYR A 1 71 ? 11.187 2.842 -4.419 1.00 85.19 71 TYR A C 1
ATOM 501 O O . TYR A 1 71 ? 10.763 2.793 -3.268 1.00 85.19 71 TYR A O 1
ATOM 509 N N . ALA A 1 72 ? 11.375 4.008 -5.044 1.00 86.38 72 ALA A N 1
ATOM 510 C CA . ALA A 1 72 ? 11.006 5.279 -4.433 1.00 86.38 72 ALA A CA 1
ATOM 511 C C . ALA A 1 72 ? 9.506 5.306 -4.088 1.00 86.38 72 ALA A C 1
ATOM 513 O O . ALA A 1 72 ? 9.149 5.512 -2.932 1.00 86.38 72 ALA A O 1
ATOM 514 N N . ALA A 1 73 ? 8.611 5.005 -5.029 1.00 88.69 73 ALA A N 1
ATOM 515 C CA . ALA A 1 73 ? 7.173 4.964 -4.756 1.00 88.69 73 ALA A CA 1
ATOM 516 C C . ALA A 1 73 ? 6.806 3.953 -3.651 1.00 88.69 73 ALA A C 1
ATOM 518 O O . ALA A 1 73 ? 5.983 4.255 -2.787 1.00 88.69 73 ALA A O 1
ATOM 519 N N . ALA A 1 74 ? 7.452 2.785 -3.627 1.00 89.44 74 ALA A N 1
ATOM 520 C CA . ALA A 1 74 ? 7.278 1.755 -2.606 1.00 89.44 74 ALA A CA 1
ATOM 521 C C . ALA A 1 74 ? 7.680 2.262 -1.217 1.00 89.44 74 ALA A C 1
ATOM 523 O O . ALA A 1 74 ? 6.985 2.009 -0.233 1.00 89.44 74 ALA A O 1
ATOM 524 N N . GLN A 1 75 ? 8.770 3.023 -1.141 1.00 89.75 75 GLN A N 1
ATOM 525 C CA . GLN A 1 75 ? 9.260 3.632 0.090 1.00 89.75 75 GLN A CA 1
ATOM 526 C C . GLN A 1 75 ? 8.304 4.693 0.628 1.00 89.75 75 GLN A C 1
ATOM 528 O O . GLN A 1 75 ? 7.991 4.689 1.819 1.00 89.75 75 GLN A O 1
ATOM 533 N N . TRP A 1 76 ? 7.799 5.564 -0.244 1.00 90.06 76 TRP A N 1
ATOM 534 C CA . TRP A 1 76 ? 6.803 6.570 0.124 1.00 90.06 76 TRP A CA 1
ATOM 535 C C . TRP A 1 76 ? 5.497 5.919 0.586 1.00 90.06 76 TRP A C 1
ATOM 537 O O . TRP A 1 76 ? 4.960 6.282 1.632 1.00 90.06 76 TRP A O 1
ATOM 547 N N . TRP A 1 77 ? 5.032 4.892 -0.130 1.00 92.81 77 TRP A N 1
ATOM 548 C CA . TRP A 1 77 ? 3.867 4.106 0.269 1.00 92.81 77 TRP A CA 1
ATOM 549 C C . TRP A 1 77 ? 4.064 3.435 1.635 1.00 92.81 77 TRP A C 1
ATOM 551 O O . TRP A 1 77 ? 3.170 3.471 2.476 1.00 92.81 77 TRP A O 1
ATOM 561 N N . ARG A 1 78 ? 5.256 2.880 1.898 1.00 90.56 78 ARG A N 1
ATOM 562 C CA . ARG A 1 78 ? 5.604 2.271 3.190 1.00 90.56 78 ARG A CA 1
ATOM 563 C C . ARG A 1 78 ? 5.465 3.270 4.336 1.00 90.56 78 ARG A C 1
ATOM 565 O O . ARG A 1 78 ? 4.949 2.904 5.384 1.00 90.56 78 ARG A O 1
ATOM 572 N N . GLN A 1 79 ? 5.948 4.504 4.165 1.00 90.81 79 GLN A N 1
ATOM 573 C CA . GLN A 1 79 ? 5.822 5.540 5.200 1.00 90.81 79 GLN A CA 1
ATOM 574 C C . GLN A 1 79 ? 4.359 5.864 5.498 1.00 90.81 79 GLN A C 1
ATOM 576 O O . GLN A 1 79 ? 3.958 5.807 6.655 1.00 90.81 79 GLN A O 1
ATOM 581 N N . ASP A 1 80 ? 3.562 6.094 4.459 1.00 89.44 80 ASP A N 1
ATOM 582 C CA . ASP A 1 80 ? 2.132 6.389 4.584 1.00 89.44 80 ASP A CA 1
ATOM 583 C C . ASP A 1 80 ? 1.361 5.243 5.261 1.00 89.44 80 ASP A C 1
ATOM 585 O O . ASP A 1 80 ? 0.536 5.461 6.146 1.00 89.44 80 ASP A O 1
ATOM 589 N N . ALA A 1 81 ? 1.685 3.995 4.907 1.00 89.12 81 ALA A N 1
ATOM 590 C CA . ALA A 1 81 ? 1.078 2.823 5.525 1.00 89.12 81 ALA A CA 1
ATOM 591 C C . ALA A 1 81 ? 1.432 2.691 7.011 1.00 89.12 81 ALA A C 1
ATOM 593 O O . ALA A 1 81 ? 0.577 2.342 7.825 1.00 89.12 81 ALA A O 1
ATOM 594 N N . LEU A 1 82 ? 2.682 2.977 7.381 1.00 88.56 82 LEU A N 1
ATOM 595 C CA . LEU A 1 82 ? 3.105 2.978 8.779 1.00 88.56 82 LEU A CA 1
ATOM 596 C C . LEU A 1 82 ? 2.419 4.090 9.571 1.00 88.56 82 LEU A C 1
ATOM 598 O O . LEU A 1 82 ? 1.952 3.824 10.676 1.00 88.56 82 LEU A O 1
ATOM 602 N N . GLU A 1 83 ? 2.309 5.291 9.004 1.00 88.88 83 GLU A N 1
ATOM 603 C CA . GLU A 1 83 ? 1.608 6.417 9.624 1.00 88.88 83 GLU A CA 1
ATOM 604 C C . GLU A 1 83 ? 0.131 6.081 9.873 1.00 88.88 83 GLU A C 1
ATOM 606 O O . GLU A 1 83 ? -0.352 6.223 10.996 1.00 88.88 83 GLU A O 1
ATOM 611 N N . ALA A 1 84 ? -0.569 5.520 8.881 1.00 87.69 84 ALA A N 1
ATOM 612 C CA . ALA A 1 84 ? -1.957 5.083 9.031 1.00 87.69 84 ALA A CA 1
ATOM 613 C C . ALA A 1 84 ? -2.120 3.998 10.115 1.00 87.69 84 ALA A C 1
ATOM 615 O O . ALA A 1 84 ? -3.042 4.049 10.933 1.00 87.69 84 ALA A O 1
ATOM 616 N N . LEU A 1 85 ? -1.203 3.026 10.166 1.00 86.56 85 LEU A N 1
ATOM 617 C CA . LEU A 1 85 ? -1.210 1.962 11.177 1.00 86.56 85 LEU A CA 1
ATOM 618 C C . LEU A 1 85 ? -0.900 2.479 12.590 1.00 86.56 85 LEU A C 1
ATOM 620 O O . LEU A 1 85 ? -1.445 1.946 13.562 1.00 86.56 85 LEU A O 1
ATOM 624 N N . GLN A 1 86 ? -0.032 3.485 12.714 1.00 85.88 86 GLN A N 1
ATOM 625 C CA . GLN A 1 86 ? 0.278 4.158 13.976 1.00 85.88 86 GLN A CA 1
ATOM 626 C C . GLN A 1 86 ? -0.895 5.015 14.449 1.00 85.88 86 GLN A C 1
ATOM 628 O O . GLN A 1 86 ? -1.280 4.919 15.612 1.00 85.88 86 GLN A O 1
ATOM 633 N N . ALA A 1 87 ? -1.510 5.789 13.554 1.00 84.12 87 ALA A N 1
ATOM 634 C CA . ALA A 1 87 ? -2.699 6.580 13.852 1.00 84.12 87 ALA A CA 1
ATOM 635 C C . ALA A 1 87 ? -3.844 5.691 14.356 1.00 84.12 87 ALA A C 1
ATOM 637 O O . ALA A 1 87 ? -4.454 5.988 15.383 1.00 84.12 87 ALA A O 1
ATOM 638 N N . ALA A 1 88 ? -4.075 4.551 13.701 1.00 81.00 88 ALA A N 1
ATOM 639 C CA . ALA A 1 88 ? -5.060 3.572 14.146 1.00 81.00 88 ALA A CA 1
ATOM 640 C C . ALA A 1 88 ? -4.720 2.973 15.521 1.00 81.00 88 ALA A C 1
ATOM 642 O O . ALA A 1 88 ? -5.606 2.821 16.356 1.00 81.00 88 ALA A O 1
ATOM 643 N N . ALA A 1 89 ? -3.447 2.670 15.797 1.00 74.75 89 ALA A N 1
ATOM 644 C CA . ALA A 1 89 ? -3.031 2.166 17.108 1.00 74.75 89 ALA A CA 1
ATOM 645 C C . ALA A 1 89 ? -3.245 3.199 18.227 1.00 74.75 89 ALA A C 1
ATOM 647 O O . ALA A 1 89 ? -3.697 2.842 19.312 1.00 74.75 89 ALA A O 1
ATOM 648 N N . SER A 1 90 ? -2.964 4.474 17.953 1.00 68.50 90 SER A N 1
ATOM 649 C CA . SER A 1 90 ? -3.180 5.575 18.896 1.00 68.50 90 SER A CA 1
ATOM 650 C C . SER A 1 90 ? -4.666 5.884 19.107 1.00 68.50 90 SER A C 1
ATOM 652 O O . SER A 1 90 ? -5.061 6.223 20.217 1.00 68.50 90 SER A O 1
ATOM 654 N N . ALA A 1 91 ? -5.509 5.720 18.080 1.00 66.25 91 ALA A N 1
ATOM 655 C CA . ALA A 1 91 ? -6.964 5.857 18.195 1.00 66.25 91 ALA A CA 1
ATOM 656 C C . ALA A 1 91 ? -7.617 4.696 18.971 1.00 66.25 91 ALA A C 1
ATOM 658 O O . ALA A 1 91 ? -8.657 4.878 19.598 1.00 66.25 91 ALA A O 1
ATOM 659 N N . VAL A 1 92 ? -6.993 3.511 18.950 1.00 59.44 92 VAL A N 1
ATOM 660 C CA . VAL A 1 92 ? -7.390 2.313 19.716 1.00 59.44 92 VAL A CA 1
ATOM 661 C C . VAL A 1 92 ? -6.819 2.330 21.148 1.00 59.44 92 VAL A C 1
ATOM 663 O O . VAL A 1 92 ? -7.006 1.386 21.910 1.00 59.44 92 VAL A O 1
ATOM 666 N N . ALA A 1 93 ? -6.162 3.404 21.592 1.00 51.19 93 ALA A N 1
ATOM 667 C CA . ALA A 1 93 ? -6.005 3.626 23.027 1.00 51.19 93 ALA A CA 1
ATOM 668 C C . ALA A 1 93 ? -7.386 4.008 23.594 1.00 51.19 93 ALA A C 1
ATOM 670 O O . ALA A 1 93 ? -7.991 4.958 23.089 1.00 51.19 93 ALA A O 1
ATOM 671 N N . PRO A 1 94 ? -7.932 3.300 24.604 1.00 49.19 94 PRO A N 1
ATOM 672 C CA . PRO A 1 94 ? -9.227 3.662 25.154 1.00 49.19 94 PRO A CA 1
ATOM 673 C C . PRO A 1 94 ? -9.133 5.087 25.697 1.00 49.19 94 PRO A C 1
ATOM 675 O O . PRO A 1 94 ? -8.444 5.351 26.682 1.00 49.19 94 PRO A O 1
ATOM 678 N N . SER A 1 95 ? -9.846 6.006 25.047 1.00 52.88 95 SER A N 1
ATOM 679 C CA . SER A 1 95 ? -10.271 7.246 25.682 1.00 52.88 95 SER A CA 1
ATOM 680 C C . SER A 1 95 ? -11.085 6.823 26.900 1.00 52.88 95 SER A C 1
ATOM 682 O O . SER A 1 95 ? -12.219 6.366 26.765 1.00 52.88 95 SER A O 1
ATOM 684 N N . GLY A 1 96 ? -10.460 6.853 28.077 1.00 48.44 96 GLY A N 1
ATOM 685 C CA . GLY A 1 96 ? -11.128 6.502 29.323 1.00 48.44 96 GLY A CA 1
ATOM 686 C C . GLY A 1 96 ? -12.393 7.352 29.504 1.00 48.44 96 GLY A C 1
ATOM 687 O O . GLY A 1 96 ? -12.397 8.530 29.125 1.00 48.44 96 GLY A O 1
ATOM 688 N N . PRO A 1 97 ? -13.481 6.792 30.059 1.00 62.75 97 PRO A N 1
ATOM 689 C CA . PRO A 1 97 ? -14.671 7.572 30.336 1.00 62.75 97 PRO A CA 1
ATOM 690 C C . PRO A 1 97 ? -14.389 8.585 31.457 1.00 62.75 97 PRO A C 1
ATOM 692 O O . PRO A 1 97 ? -13.968 8.225 32.549 1.00 62.75 97 PRO A O 1
ATOM 695 N N . THR A 1 98 ? -14.640 9.855 31.136 1.00 59.66 98 THR A N 1
ATOM 696 C CA . THR A 1 98 ? -15.334 10.864 31.957 1.00 59.66 98 THR A CA 1
ATOM 697 C C . THR A 1 98 ? -14.908 11.056 33.423 1.00 59.66 98 THR A C 1
ATOM 699 O O . THR A 1 98 ? -15.177 10.233 34.288 1.00 59.66 98 THR A O 1
ATOM 702 N N . ALA A 1 99 ? -14.499 12.282 33.759 1.00 44.69 99 ALA A N 1
ATOM 703 C CA . ALA A 1 99 ? -14.842 12.879 35.049 1.00 44.69 99 ALA A CA 1
ATOM 704 C C . ALA A 1 99 ? -15.346 14.309 34.821 1.00 44.69 99 ALA A C 1
ATOM 706 O O . ALA A 1 99 ? -14.587 15.272 34.789 1.00 44.69 99 ALA A O 1
ATOM 707 N N . ARG A 1 100 ? -16.663 14.443 34.631 1.00 58.00 100 ARG A N 1
ATOM 708 C CA . ARG A 1 100 ? -17.369 15.709 34.847 1.00 58.00 100 ARG A CA 1
ATOM 709 C C . ARG A 1 100 ? -17.470 15.878 36.367 1.00 58.00 100 ARG A C 1
ATOM 711 O O . ARG A 1 100 ? -18.108 15.022 36.980 1.00 58.00 100 ARG A O 1
ATOM 718 N N . PRO A 1 101 ? -16.917 16.923 37.007 1.00 58.44 101 PRO A N 1
ATOM 719 C CA . PRO A 1 101 ? -17.235 17.184 38.403 1.00 58.44 101 PRO A CA 1
ATOM 720 C C . PRO A 1 101 ? -18.672 17.720 38.490 1.00 58.44 101 PRO A C 1
ATOM 722 O O . PRO A 1 101 ? -18.921 18.922 38.508 1.00 58.44 101 PRO A O 1
ATOM 725 N N . SER A 1 102 ? -19.654 16.816 38.526 1.00 66.12 102 SER A N 1
ATOM 726 C CA . SER A 1 102 ? -20.949 17.104 39.142 1.00 66.12 102 SER A CA 1
ATOM 727 C C . SER A 1 102 ? -20.759 16.987 40.651 1.00 66.12 102 SER A C 1
ATOM 729 O O . SER A 1 102 ? -20.888 15.913 41.223 1.00 66.12 102 SER A O 1
ATOM 731 N N . GLY A 1 103 ? -20.403 18.111 41.269 1.00 55.59 103 GLY A N 1
ATOM 732 C CA . GLY A 1 103 ? -20.197 18.230 42.708 1.00 55.59 103 GLY A CA 1
ATOM 733 C C . GLY A 1 103 ? -20.538 19.627 43.211 1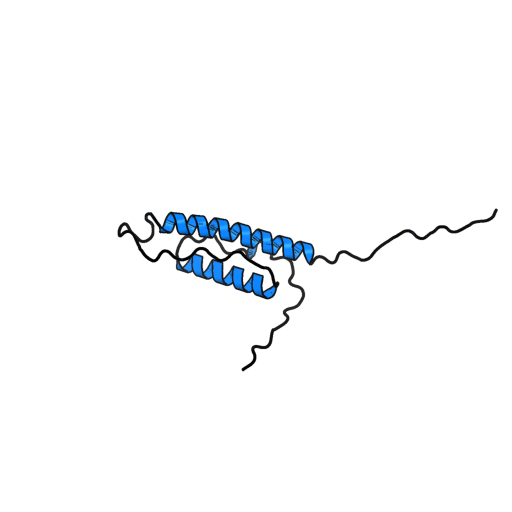.00 55.59 103 GLY A C 1
ATOM 734 O O . GLY A 1 103 ? -19.729 20.258 43.876 1.00 55.59 103 GLY A O 1
ATOM 735 N N . ARG A 1 104 ? -21.734 20.132 42.882 1.00 66.25 104 ARG A N 1
ATOM 736 C CA . ARG A 1 104 ? -22.365 21.189 43.681 1.00 66.25 104 ARG A CA 1
ATOM 737 C C . ARG A 1 104 ? -22.986 20.501 44.893 1.00 66.25 104 ARG A C 1
ATOM 739 O O . ARG A 1 104 ? -24.142 20.098 44.829 1.00 66.25 104 ARG A O 1
ATOM 746 N N . SER A 1 105 ? -22.201 20.316 45.951 1.00 60.25 105 SER A N 1
ATOM 747 C CA . SER A 1 105 ? -22.757 19.995 47.264 1.00 60.25 105 SER A CA 1
ATOM 748 C C . SER A 1 105 ? -22.949 21.302 48.012 1.00 60.25 105 SER A C 1
ATOM 750 O O . SER A 1 105 ? -21.991 22.025 48.280 1.00 60.25 105 SER A O 1
ATOM 752 N N . ALA A 1 106 ? -24.216 21.613 48.265 1.00 63.91 106 ALA A N 1
ATOM 753 C CA . ALA A 1 106 ? -24.631 22.588 49.248 1.00 63.91 106 ALA A CA 1
ATOM 754 C C . ALA A 1 106 ? -24.012 22.224 50.603 1.00 63.91 106 ALA A C 1
ATOM 756 O O . ALA A 1 106 ? -24.069 21.064 51.008 1.00 63.91 106 ALA A O 1
ATOM 757 N N . ASN A 1 107 ? -23.434 23.212 51.277 1.00 61.22 107 ASN A N 1
ATOM 758 C CA . ASN A 1 107 ? -23.325 23.195 52.723 1.00 61.22 107 ASN A CA 1
ATOM 759 C C . ASN A 1 107 ? -23.881 24.531 53.211 1.00 61.22 107 ASN A C 1
ATOM 761 O O . ASN A 1 107 ? -23.236 25.571 53.082 1.00 61.22 107 ASN A O 1
ATOM 765 N N . ASP A 1 108 ? -25.126 24.454 53.672 1.00 58.72 108 ASP A N 1
ATOM 766 C CA . ASP A 1 108 ? -25.686 25.268 54.741 1.00 58.72 108 ASP A CA 1
ATOM 767 C C . ASP A 1 108 ? -24.681 25.370 55.898 1.00 58.72 108 ASP A C 1
ATOM 769 O O . ASP A 1 108 ? -24.282 24.345 56.457 1.00 58.72 108 ASP A O 1
ATOM 773 N N . PHE A 1 109 ? -24.297 26.601 56.235 1.00 59.41 109 PHE A N 1
ATOM 774 C CA . PHE A 1 109 ? -23.974 27.065 57.585 1.00 59.41 109 PHE A CA 1
ATOM 775 C C . PHE A 1 109 ? -24.222 28.573 57.663 1.00 59.41 109 PHE A C 1
ATOM 777 O O . PHE A 1 109 ? -23.870 29.275 56.685 1.00 59.41 109 PHE A O 1
#

Sequence (109 aa):
MTQEAAARGPAAPLPFAEVPAPAADLPGARAMFATLIERAAARAVALRPPPAEPTTCCGRGCNGCVWEGFYAAAQWWRQDALEALQAAASAVAPSGPTARPSGRSANDF

Foldseek 3Di:
DDPDPPLDPLDAQDDPVPQQDQDPDDVSLVVNVVSLVVLCVSLVFDADDQDDDDPDDPPPDCPDDVNVVNSVSSVVSSVRSSVSSNVSNVVSPDPDDDDDPPDPDDDDD

pLDDT: mean 71.41, std 15.62, range [34.72, 92.81]

Radius of gyration: 22.46 Å; chains: 1; bounding box: 45×50×78 Å